Protein AF-A0A945I3C6-F1 (afdb_monomer_lite)

Sequence (78 aa):
AGMAAGFPAGAPNGHQLINNSSDDVVFLEVGNRTPEDVVKYPDMDLMLTKQPGNHQYTDRDGKPIGDKVAGAPGSDDK

pLDDT: mean 87.19, std 15.02, range [34.28, 98.0]

Structure (mmCIF, N/CA/C/O backbone):
data_AF-A0A945I3C6-F1
#
_entry.id   AF-A0A945I3C6-F1
#
loop_
_atom_site.group_PDB
_atom_site.id
_atom_site.type_symbol
_atom_site.label_atom_id
_atom_site.label_alt_id
_atom_site.label_comp_id
_atom_site.label_asym_id
_atom_site.label_entity_id
_atom_site.label_seq_id
_atom_site.pdbx_PDB_ins_code
_atom_site.Cartn_x
_atom_site.Cartn_y
_atom_site.Cartn_z
_atom_site.occupancy
_atom_site.B_iso_or_equiv
_atom_site.auth_seq_id
_atom_site.auth_comp_id
_atom_site.auth_asym_id
_atom_site.auth_atom_id
_atom_site.pdbx_PDB_model_num
ATOM 1 N N . ALA A 1 1 ? 5.305 5.554 -19.391 1.00 79.75 1 ALA A N 1
ATOM 2 C CA . ALA A 1 1 ? 5.336 6.462 -18.222 1.00 79.75 1 ALA A CA 1
ATOM 3 C C . ALA A 1 1 ? 4.197 7.475 -18.334 1.00 79.75 1 ALA A C 1
ATOM 5 O O . ALA A 1 1 ? 3.759 7.729 -19.449 1.00 79.75 1 ALA A O 1
ATOM 6 N N . GLY A 1 2 ? 3.708 8.021 -17.215 1.00 93.06 2 GLY A N 1
ATOM 7 C CA . GLY A 1 2 ? 2.644 9.041 -17.207 1.00 93.06 2 GLY A CA 1
ATOM 8 C C . GLY A 1 2 ? 1.215 8.519 -17.005 1.00 93.06 2 GLY A C 1
ATOM 9 O O . GLY A 1 2 ? 0.276 9.303 -17.070 1.00 93.06 2 GLY A O 1
ATOM 10 N N . MET A 1 3 ? 1.037 7.220 -16.748 1.00 96.81 3 MET A N 1
ATOM 11 C CA . MET A 1 3 ? -0.245 6.692 -16.268 1.00 96.81 3 MET A CA 1
ATOM 12 C C . MET A 1 3 ? -0.450 7.074 -14.799 1.00 96.81 3 MET A C 1
ATOM 14 O O . MET A 1 3 ? 0.519 7.187 -14.049 1.00 96.81 3 MET A O 1
ATOM 18 N N . ALA A 1 4 ? -1.708 7.232 -14.394 1.00 96.94 4 ALA A N 1
ATOM 19 C CA . ALA A 1 4 ? -2.098 7.495 -13.016 1.00 96.94 4 ALA A CA 1
ATOM 20 C C . ALA A 1 4 ? -3.250 6.568 -12.613 1.00 96.94 4 ALA A C 1
ATOM 22 O O . ALA A 1 4 ? -4.109 6.245 -13.434 1.00 96.94 4 ALA A O 1
ATOM 23 N N . ALA A 1 5 ? -3.265 6.167 -11.345 1.00 97.25 5 ALA A N 1
ATOM 24 C CA . ALA A 1 5 ? -4.345 5.415 -10.720 1.00 97.25 5 ALA A CA 1
ATOM 25 C C . ALA A 1 5 ? -4.719 6.091 -9.397 1.00 97.25 5 ALA A C 1
ATOM 27 O O . ALA A 1 5 ? -3.865 6.681 -8.737 1.00 97.25 5 ALA A O 1
ATOM 28 N N . GLY A 1 6 ? -5.998 6.029 -9.034 1.00 97.12 6 GLY A N 1
ATOM 29 C CA . GLY A 1 6 ? -6.515 6.588 -7.789 1.00 97.12 6 GLY A CA 1
ATOM 30 C C . GLY A 1 6 ? -7.308 5.544 -7.019 1.00 97.12 6 GLY A C 1
ATOM 31 O O . GLY A 1 6 ? -8.047 4.760 -7.616 1.00 97.12 6 GLY A O 1
ATOM 32 N N . PHE A 1 7 ? -7.173 5.569 -5.696 1.00 96.75 7 PHE A N 1
ATOM 33 C CA . PHE A 1 7 ? -7.812 4.619 -4.789 1.00 96.75 7 PHE A CA 1
ATOM 34 C C . PHE A 1 7 ? -8.618 5.394 -3.740 1.00 96.75 7 PHE A C 1
ATOM 36 O O . PHE A 1 7 ? -8.069 5.804 -2.717 1.00 96.75 7 PHE A O 1
ATOM 43 N N . PRO A 1 8 ? -9.907 5.680 -4.006 1.00 96.94 8 PRO A N 1
ATOM 44 C CA . PRO A 1 8 ? -10.754 6.390 -3.055 1.00 96.94 8 PRO A CA 1
ATOM 45 C C . PRO A 1 8 ? -10.857 5.631 -1.727 1.00 96.94 8 PRO A C 1
ATOM 47 O O . PRO A 1 8 ? -11.082 4.419 -1.717 1.00 96.94 8 PRO A O 1
ATOM 50 N N . ALA A 1 9 ? -10.737 6.347 -0.607 1.00 95.56 9 ALA A N 1
ATOM 51 C CA . ALA A 1 9 ? -10.872 5.763 0.725 1.00 95.56 9 ALA A CA 1
ATOM 52 C C . ALA A 1 9 ? -12.211 5.020 0.882 1.00 95.56 9 ALA A C 1
ATOM 54 O O . ALA A 1 9 ? -13.263 5.508 0.467 1.00 95.56 9 ALA A O 1
ATOM 55 N N . GLY A 1 10 ? -12.166 3.830 1.486 1.00 94.56 10 GLY A N 1
ATOM 56 C CA . GLY A 1 10 ? -13.343 2.993 1.735 1.00 94.56 10 GLY A CA 1
ATOM 57 C C . GLY A 1 10 ? -13.861 2.201 0.529 1.00 94.56 10 GLY A C 1
ATOM 58 O O . GLY A 1 10 ? -14.708 1.328 0.720 1.00 94.56 10 GLY A O 1
ATOM 59 N N . ALA A 1 11 ? -13.353 2.432 -0.689 1.00 97.12 11 ALA A N 1
ATOM 60 C CA . ALA A 1 11 ? -13.667 1.569 -1.825 1.00 97.12 11 ALA A CA 1
ATOM 61 C C . ALA A 1 11 ? -13.082 0.162 -1.574 1.00 97.12 11 ALA A C 1
ATOM 63 O O . ALA A 1 11 ? -11.876 0.046 -1.347 1.00 97.12 11 ALA A O 1
ATOM 64 N N . PRO A 1 12 ? -13.885 -0.919 -1.623 1.00 95.12 12 PRO A N 1
ATOM 65 C CA . PRO A 1 12 ? -13.429 -2.271 -1.297 1.00 95.12 12 PRO A CA 1
ATOM 66 C C . PRO A 1 12 ? -12.673 -2.914 -2.474 1.00 95.12 12 PRO A C 1
ATOM 68 O O . PRO A 1 12 ? -12.997 -4.015 -2.908 1.00 95.12 12 PRO A O 1
ATOM 71 N N . ASN A 1 13 ? -11.682 -2.205 -3.014 1.00 95.81 13 ASN A N 1
ATOM 72 C CA . ASN A 1 13 ? -10.845 -2.642 -4.123 1.00 95.81 13 ASN A CA 1
ATOM 73 C C . ASN A 1 13 ? -9.375 -2.625 -3.683 1.00 95.81 13 ASN A C 1
ATOM 75 O O . ASN A 1 13 ? -8.693 -1.597 -3.769 1.00 95.81 13 ASN A O 1
ATOM 79 N N . GLY A 1 14 ? -8.913 -3.762 -3.158 1.00 94.75 14 GLY A N 1
ATOM 80 C CA . GLY A 1 14 ? -7.506 -3.951 -2.814 1.00 94.75 14 GLY A CA 1
ATOM 81 C C . GLY A 1 14 ? -6.628 -3.817 -4.056 1.00 94.75 14 GLY A C 1
ATOM 82 O O . GLY A 1 14 ? -7.008 -4.246 -5.143 1.00 94.75 14 GLY A O 1
ATOM 83 N N . HIS A 1 15 ? -5.465 -3.195 -3.905 1.00 95.69 15 HIS A N 1
ATOM 84 C CA . HIS A 1 15 ? -4.573 -2.896 -5.017 1.00 95.69 15 HIS A CA 1
ATOM 85 C C . HIS A 1 15 ? -3.122 -3.163 -4.632 1.00 95.69 15 HIS A C 1
ATOM 87 O O . HIS A 1 15 ? -2.719 -2.982 -3.488 1.00 95.69 15 HIS A O 1
ATOM 93 N N . GLN A 1 16 ? -2.347 -3.597 -5.620 1.00 94.94 16 GLN A N 1
ATOM 94 C CA . GLN A 1 16 ? -0.912 -3.824 -5.521 1.00 94.94 16 GLN A CA 1
ATOM 95 C C . GLN A 1 16 ? -0.259 -3.464 -6.855 1.00 94.94 16 GLN A C 1
ATOM 97 O O . GLN A 1 16 ? -0.901 -3.545 -7.906 1.00 94.94 16 GLN A O 1
ATOM 102 N N . LEU A 1 17 ? 1.016 -3.083 -6.816 1.00 94.81 17 LEU A N 1
ATOM 103 C CA . LEU A 1 17 ? 1.827 -2.866 -8.008 1.00 94.81 17 LEU A CA 1
ATOM 104 C C . LEU A 1 17 ? 2.920 -3.934 -8.061 1.00 94.81 17 LEU A C 1
ATOM 106 O O . LEU A 1 17 ? 3.743 -4.025 -7.156 1.00 94.81 1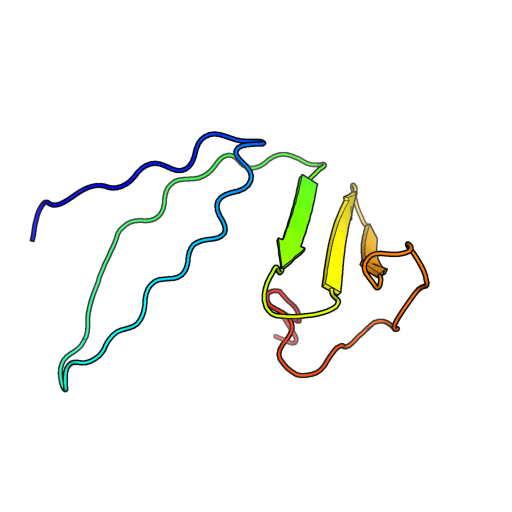7 LEU A O 1
ATOM 110 N N . ILE A 1 18 ? 2.929 -4.729 -9.131 1.00 95.69 18 ILE A N 1
ATOM 111 C CA . ILE A 1 18 ? 3.915 -5.791 -9.351 1.00 95.69 18 ILE A CA 1
ATOM 112 C C . ILE A 1 18 ? 4.801 -5.393 -10.532 1.00 95.69 18 ILE A C 1
ATOM 114 O O . ILE A 1 18 ? 4.300 -5.147 -11.632 1.00 95.69 18 ILE A O 1
ATOM 118 N N . ASN A 1 19 ? 6.117 -5.354 -10.318 1.00 96.75 19 ASN A N 1
ATOM 119 C CA . ASN A 1 19 ? 7.084 -5.210 -11.402 1.00 96.75 19 ASN A CA 1
ATOM 120 C C . ASN A 1 19 ? 7.385 -6.589 -12.012 1.00 96.75 19 ASN A C 1
ATOM 122 O O . ASN A 1 19 ? 8.107 -7.383 -11.420 1.00 96.75 19 ASN A O 1
ATOM 126 N N . ASN A 1 20 ? 6.833 -6.865 -13.196 1.00 97.50 20 ASN A N 1
ATOM 127 C CA . ASN A 1 20 ? 7.085 -8.100 -13.955 1.00 97.50 20 ASN A CA 1
ATOM 128 C C . ASN A 1 20 ? 8.214 -7.955 -14.996 1.00 97.50 20 ASN A C 1
ATOM 130 O O . ASN A 1 20 ? 8.337 -8.793 -15.889 1.00 97.50 20 ASN A O 1
ATOM 134 N N . SER A 1 21 ? 8.990 -6.870 -14.945 1.00 96.94 21 SER A N 1
ATOM 135 C CA . SER A 1 21 ? 10.105 -6.619 -15.865 1.00 96.94 21 SER A CA 1
ATOM 136 C C . SER A 1 21 ? 11.456 -6.967 -15.232 1.00 96.94 21 SER A C 1
ATOM 138 O O . SER A 1 21 ? 11.537 -7.261 -14.041 1.00 96.94 21 SER A O 1
ATOM 140 N N . SER A 1 22 ? 12.521 -6.946 -16.037 1.00 97.88 22 SER A N 1
ATOM 141 C CA . SER A 1 22 ? 13.905 -7.093 -15.566 1.00 97.88 22 SER A CA 1
ATOM 142 C C . SER A 1 22 ? 14.533 -5.785 -15.086 1.00 97.88 22 SER A C 1
ATOM 144 O O . SER A 1 22 ? 15.654 -5.809 -14.583 1.00 97.88 22 SER A O 1
ATOM 146 N N . ASP A 1 23 ? 13.840 -4.664 -15.279 1.00 98.00 23 ASP A N 1
ATOM 147 C CA . ASP A 1 23 ? 14.377 -3.326 -15.071 1.00 98.00 23 ASP A CA 1
ATOM 148 C C . ASP A 1 23 ? 13.692 -2.660 -13.872 1.00 98.00 23 ASP A C 1
ATOM 150 O O . ASP A 1 23 ? 12.580 -3.025 -13.471 1.00 98.00 23 ASP A O 1
ATOM 154 N N . ASP A 1 24 ? 14.339 -1.644 -13.306 1.00 96.94 24 ASP A N 1
ATOM 155 C CA . ASP A 1 24 ? 13.761 -0.867 -12.213 1.00 96.94 24 ASP A CA 1
ATOM 156 C C . ASP A 1 24 ? 12.540 -0.059 -12.678 1.00 96.94 24 ASP A C 1
ATOM 158 O O . ASP A 1 24 ? 12.538 0.587 -13.730 1.00 96.94 24 ASP A O 1
ATOM 162 N N . VAL A 1 25 ? 11.503 -0.040 -11.837 1.00 95.94 25 VAL A N 1
ATOM 163 C CA . VAL A 1 25 ? 10.288 0.755 -12.041 1.00 95.94 25 VAL A CA 1
ATOM 164 C C . VAL A 1 25 ? 10.162 1.778 -10.923 1.00 95.94 25 VAL A C 1
ATOM 166 O O . VAL A 1 25 ? 10.163 1.434 -9.744 1.00 95.94 25 VAL A O 1
ATOM 169 N N . VAL A 1 26 ? 9.996 3.044 -11.304 1.00 95.69 26 VAL A N 1
ATOM 170 C CA . VAL A 1 26 ? 9.786 4.159 -10.375 1.00 95.69 26 VAL A CA 1
ATOM 171 C C . VAL A 1 26 ? 8.381 4.718 -10.565 1.00 95.69 26 VAL A C 1
ATOM 173 O O . VAL A 1 26 ? 7.959 5.000 -11.689 1.00 95.69 26 VAL A O 1
ATOM 176 N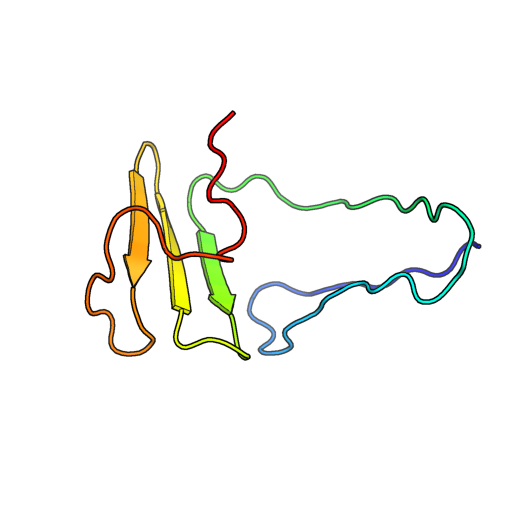 N . PHE A 1 27 ? 7.665 4.913 -9.459 1.00 95.44 27 PHE A N 1
ATOM 177 C CA . PHE A 1 27 ? 6.366 5.577 -9.425 1.00 95.44 27 PHE A CA 1
ATOM 178 C C . PHE A 1 27 ? 6.282 6.528 -8.227 1.00 95.44 27 PHE A C 1
ATOM 180 O O . PHE A 1 27 ? 7.039 6.407 -7.266 1.00 95.44 27 PHE A O 1
ATOM 187 N N . LEU A 1 28 ? 5.370 7.497 -8.307 1.00 96.12 28 LEU A N 1
ATOM 188 C CA . LEU A 1 28 ? 5.066 8.415 -7.216 1.00 96.12 28 LEU A CA 1
ATOM 189 C C . LEU A 1 28 ? 3.790 7.947 -6.513 1.00 96.12 28 LEU A C 1
ATOM 191 O O . LEU A 1 28 ? 2.736 7.883 -7.144 1.00 96.12 28 LEU A O 1
ATOM 195 N N . GLU A 1 29 ? 3.881 7.673 -5.214 1.00 95.50 29 GLU A N 1
ATOM 196 C CA . GLU A 1 29 ? 2.726 7.435 -4.349 1.00 95.50 29 GLU A CA 1
ATOM 197 C C . GLU A 1 29 ? 2.406 8.698 -3.543 1.00 95.50 29 GLU A C 1
ATOM 199 O O . GLU A 1 29 ? 3.283 9.294 -2.913 1.00 95.50 29 GLU A O 1
ATOM 204 N N . VAL A 1 30 ? 1.139 9.114 -3.561 1.00 96.31 30 VAL A N 1
ATOM 205 C CA . VAL A 1 30 ? 0.643 10.239 -2.762 1.00 96.31 30 VAL A CA 1
ATOM 206 C C . VAL A 1 30 ? -0.569 9.770 -1.971 1.00 96.31 30 VAL A C 1
ATOM 208 O O . VAL A 1 30 ? -1.578 9.382 -2.554 1.00 96.31 30 VAL A O 1
ATOM 211 N N . GLY A 1 31 ? -0.475 9.848 -0.646 1.00 94.25 31 GLY A N 1
ATOM 212 C CA . GLY A 1 31 ? -1.539 9.465 0.276 1.00 94.25 31 GLY A CA 1
ATOM 213 C C . GLY A 1 31 ? -1.638 10.421 1.463 1.00 94.25 31 GLY A C 1
ATOM 214 O O . GLY A 1 31 ? -0.677 11.112 1.820 1.00 94.25 31 GLY A O 1
ATOM 215 N N . ASN A 1 32 ? -2.817 10.465 2.080 1.00 92.94 32 ASN A N 1
ATOM 216 C CA . ASN A 1 32 ? -3.036 11.232 3.302 1.00 92.94 32 ASN A CA 1
ATOM 217 C C . ASN A 1 32 ? -2.283 10.597 4.480 1.00 92.94 32 ASN A C 1
ATOM 219 O O . ASN A 1 32 ? -2.171 9.380 4.580 1.00 92.94 32 ASN A O 1
ATOM 223 N N . ARG A 1 33 ? -1.811 11.425 5.419 1.00 88.88 33 ARG A N 1
ATOM 224 C CA . ARG A 1 33 ? -1.242 10.966 6.696 1.00 88.88 33 ARG A CA 1
ATOM 225 C C . ARG A 1 33 ? -2.250 11.177 7.819 1.00 88.88 33 ARG A C 1
ATOM 227 O O . ARG A 1 33 ? -2.156 12.156 8.555 1.00 88.88 33 ARG A O 1
ATOM 234 N N . THR A 1 34 ? -3.226 10.283 7.930 1.00 90.06 34 THR A N 1
ATOM 235 C CA . THR A 1 34 ? -4.183 10.302 9.043 1.00 90.06 34 THR A CA 1
ATOM 236 C C . THR A 1 34 ? -3.592 9.607 10.281 1.00 90.06 34 THR A C 1
ATOM 238 O O . THR A 1 34 ? -2.811 8.650 10.137 1.00 90.06 34 THR A O 1
ATOM 241 N N . PRO A 1 35 ? -3.887 10.095 11.504 1.00 88.69 35 PRO A N 1
ATOM 242 C CA . PRO A 1 35 ? -3.451 9.429 12.732 1.00 88.69 35 PRO A CA 1
ATOM 243 C C . PRO A 1 35 ? -4.089 8.045 12.887 1.00 88.69 35 PRO A C 1
ATOM 245 O O . PRO A 1 35 ? -3.405 7.110 13.300 1.00 88.69 35 PRO A O 1
ATOM 248 N N . GLU A 1 36 ? -5.353 7.911 12.486 1.00 94.31 36 GLU A N 1
ATOM 249 C CA . GLU A 1 36 ? -6.119 6.668 12.457 1.00 94.31 36 GLU A CA 1
ATOM 250 C C . GLU A 1 36 ? -6.279 6.134 11.028 1.00 94.31 36 GLU A C 1
ATOM 252 O O . GLU A 1 36 ? -6.471 6.909 10.085 1.00 94.31 36 GLU A O 1
ATOM 257 N N . ASP A 1 37 ? -6.219 4.810 10.868 1.00 93.38 37 ASP A N 1
ATOM 258 C CA . ASP A 1 37 ? -6.489 4.131 9.594 1.00 93.38 37 ASP A CA 1
ATOM 259 C C . ASP A 1 37 ? -6.904 2.663 9.808 1.00 93.38 37 ASP A C 1
ATOM 261 O O . ASP A 1 37 ? -6.596 2.066 10.845 1.00 93.38 37 ASP A O 1
ATOM 265 N N . VAL A 1 38 ? -7.589 2.075 8.825 1.00 94.12 38 VAL A N 1
ATOM 266 C CA . VAL A 1 38 ? -7.944 0.649 8.800 1.00 94.12 38 VAL A CA 1
ATOM 267 C C . VAL A 1 38 ? -7.595 0.061 7.438 1.00 94.12 38 VAL A C 1
ATOM 269 O O . VAL A 1 38 ? -8.210 0.397 6.425 1.00 94.12 38 VAL A O 1
ATOM 272 N N . VAL A 1 39 ? -6.667 -0.893 7.430 1.00 93.56 39 VAL A N 1
ATOM 273 C CA . VAL A 1 39 ? -6.229 -1.604 6.225 1.00 93.56 39 VAL A CA 1
ATOM 274 C C . VAL A 1 39 ? -6.761 -3.031 6.258 1.00 93.56 39 VAL A C 1
ATOM 276 O O . VAL A 1 39 ? -6.633 -3.735 7.259 1.00 93.56 39 VAL A O 1
ATOM 279 N N . LYS A 1 40 ? -7.363 -3.468 5.151 1.00 94.75 40 LYS A N 1
ATOM 280 C CA . LYS A 1 40 ? -7.816 -4.848 4.945 1.00 94.75 40 LYS A CA 1
ATOM 281 C C . LYS A 1 40 ? -6.972 -5.469 3.847 1.00 94.75 40 LYS A C 1
ATOM 283 O O . LYS A 1 40 ? -6.932 -4.930 2.743 1.00 94.75 40 LYS A O 1
ATOM 288 N N . TYR A 1 41 ? -6.353 -6.606 4.129 1.00 93.31 41 TYR A N 1
ATOM 289 C CA . TYR A 1 41 ? -5.582 -7.345 3.138 1.00 93.31 41 TYR A CA 1
ATOM 290 C C . TYR A 1 41 ? -6.482 -8.444 2.572 1.00 93.31 41 TYR A C 1
ATOM 292 O O . TYR A 1 41 ? -6.752 -9.408 3.271 1.00 93.31 41 TYR A O 1
ATOM 300 N N . PRO A 1 42 ? -7.033 -8.316 1.355 1.00 92.94 42 PRO A N 1
ATOM 301 C CA . PRO A 1 42 ? -8.044 -9.258 0.870 1.00 92.94 42 PRO A CA 1
ATOM 302 C C . PRO A 1 42 ? -7.489 -10.670 0.651 1.00 92.94 42 PRO A C 1
ATOM 304 O O . PRO A 1 42 ? -8.202 -11.637 0.909 1.00 92.94 42 PRO A O 1
ATOM 307 N N . ASP A 1 43 ? -6.218 -10.787 0.266 1.00 92.50 43 ASP A N 1
ATOM 308 C CA . ASP A 1 43 ? -5.568 -12.067 -0.043 1.00 92.50 43 ASP A CA 1
ATOM 309 C C . ASP A 1 43 ? -5.063 -12.810 1.207 1.00 92.50 43 ASP A C 1
ATOM 311 O O . ASP A 1 43 ? -4.634 -13.959 1.123 1.00 92.50 43 ASP A O 1
ATOM 315 N N . MET A 1 44 ? -5.135 -12.177 2.382 1.00 89.31 44 MET A N 1
ATOM 316 C CA . MET A 1 44 ? -4.717 -12.744 3.666 1.00 89.31 44 MET A CA 1
ATOM 317 C C . MET A 1 44 ? -5.834 -12.596 4.696 1.00 89.31 44 MET A C 1
ATOM 319 O O . MET A 1 44 ? -6.646 -11.683 4.620 1.00 89.31 44 MET A O 1
ATOM 323 N N . ASP A 1 45 ? -5.899 -13.471 5.694 1.00 91.00 45 ASP A N 1
ATOM 324 C CA . ASP A 1 45 ? -6.809 -13.263 6.824 1.00 91.00 45 ASP A CA 1
ATOM 325 C C . ASP A 1 45 ? -6.218 -12.241 7.803 1.00 91.00 45 ASP A C 1
ATOM 327 O O . ASP A 1 45 ? -5.769 -12.586 8.890 1.00 91.00 45 ASP A O 1
ATOM 331 N N . LEU A 1 46 ? -6.102 -10.991 7.338 1.00 92.06 46 LEU A N 1
ATOM 332 C CA . LEU A 1 46 ? -5.332 -9.937 7.987 1.00 92.06 46 LEU A CA 1
ATOM 333 C C . LEU A 1 46 ? -6.022 -8.575 7.860 1.00 92.06 46 LEU A C 1
ATOM 335 O O . LEU A 1 46 ? -6.394 -8.119 6.772 1.00 92.06 46 LEU A O 1
ATOM 339 N N . MET A 1 47 ? -6.100 -7.884 8.988 1.00 93.75 47 MET A N 1
ATOM 340 C CA . MET A 1 47 ? -6.463 -6.480 9.105 1.00 93.75 47 MET A CA 1
ATOM 341 C C . MET A 1 47 ? -5.422 -5.746 9.952 1.00 93.75 47 MET A C 1
ATOM 343 O O . MET A 1 47 ? -4.865 -6.313 10.889 1.00 93.75 47 MET A O 1
ATOM 347 N N . LEU A 1 48 ? -5.178 -4.477 9.631 1.00 91.88 48 LEU A N 1
ATOM 348 C CA . LEU A 1 48 ? -4.402 -3.547 10.450 1.00 91.88 48 LEU A CA 1
ATOM 349 C C . LEU A 1 48 ? -5.319 -2.407 10.884 1.00 91.88 48 LEU A C 1
ATOM 351 O O . LEU A 1 48 ? -5.910 -1.731 10.044 1.00 91.88 48 LEU A O 1
ATOM 355 N N . THR A 1 49 ? -5.397 -2.168 12.189 1.00 93.19 49 THR A N 1
ATOM 356 C CA . THR A 1 49 ? -5.989 -0.952 12.753 1.00 93.19 49 THR A CA 1
ATOM 357 C C . THR A 1 49 ? -4.878 -0.079 13.313 1.00 93.19 49 THR A C 1
ATOM 359 O O . THR A 1 49 ? -4.162 -0.476 14.236 1.00 93.19 49 THR A O 1
ATOM 362 N N . LYS A 1 50 ? -4.734 1.118 12.749 1.00 91.06 50 LYS A N 1
ATOM 363 C CA . LYS A 1 50 ? -3.776 2.131 13.180 1.00 91.06 50 LYS A CA 1
ATOM 364 C C . LYS A 1 50 ? -4.463 3.138 14.095 1.00 91.06 50 LYS A C 1
ATOM 366 O O . LYS A 1 50 ? -5.515 3.678 13.758 1.00 91.06 50 LYS A O 1
ATOM 371 N N . GLN A 1 51 ? -3.829 3.415 15.226 1.00 90.44 51 GLN A N 1
ATOM 372 C CA . GLN A 1 51 ? -4.190 4.469 16.168 1.00 90.44 51 GLN A CA 1
ATOM 373 C C . GLN A 1 51 ? -2.918 5.207 16.624 1.00 90.44 51 GLN A C 1
ATOM 375 O O . GLN A 1 51 ? -1.806 4.686 16.480 1.00 90.44 51 GLN A O 1
ATOM 380 N N . PRO A 1 52 ? -3.032 6.414 17.204 1.00 88.75 52 PRO A N 1
ATOM 381 C CA . PRO A 1 52 ? -1.881 7.115 17.762 1.00 88.75 52 PRO A CA 1
ATOM 382 C C . PRO A 1 52 ? -1.121 6.254 18.783 1.00 88.75 52 PRO A C 1
ATOM 384 O O . PRO A 1 52 ? -1.654 5.884 19.826 1.00 88.75 52 PRO A O 1
ATOM 387 N N . GLY A 1 53 ? 0.138 5.929 18.476 1.00 84.81 53 GLY A N 1
ATOM 388 C CA . GLY A 1 53 ? 1.007 5.135 19.350 1.00 84.81 53 GLY A CA 1
ATOM 389 C C . GLY A 1 53 ? 0.683 3.639 19.424 1.00 84.81 53 GLY A C 1
ATOM 390 O O . GLY A 1 53 ? 1.313 2.946 20.219 1.00 84.81 53 GLY A O 1
ATOM 391 N N . ASN A 1 54 ? -0.259 3.129 18.621 1.00 83.88 54 ASN A N 1
ATOM 392 C CA . ASN A 1 54 ? -0.640 1.717 18.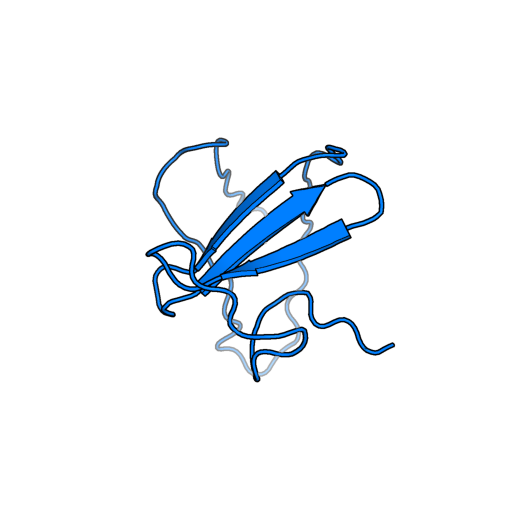639 1.00 83.88 54 ASN A CA 1
ATOM 393 C C . ASN A 1 54 ? -1.043 1.206 17.246 1.00 83.88 54 ASN A C 1
ATOM 395 O O . ASN A 1 54 ? -1.865 1.813 16.562 1.00 83.88 54 ASN A O 1
ATOM 399 N N . HIS A 1 55 ? -0.510 0.051 16.859 1.00 86.31 55 HIS A N 1
ATOM 400 C CA . HIS A 1 55 ? -0.898 -0.675 15.652 1.00 86.31 55 HIS A CA 1
ATOM 401 C C . HIS A 1 55 ? -1.341 -2.074 16.063 1.00 86.31 55 HIS A C 1
ATOM 403 O O . HIS A 1 55 ? -0.609 -2.771 16.760 1.00 86.31 55 HIS A O 1
ATOM 409 N N . GLN A 1 56 ? -2.536 -2.477 15.642 1.00 90.44 56 GLN A N 1
ATOM 410 C CA . GLN A 1 56 ? -3.089 -3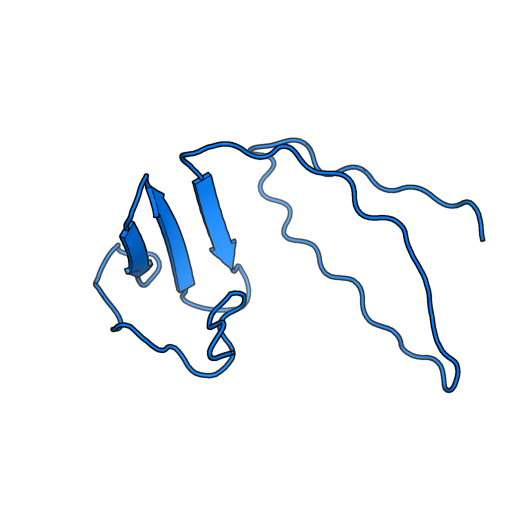.788 15.969 1.00 90.44 56 GLN A CA 1
ATOM 411 C C . GLN A 1 56 ? -3.322 -4.586 14.695 1.00 90.44 56 GLN A C 1
ATOM 413 O O . GLN A 1 56 ? -4.041 -4.132 13.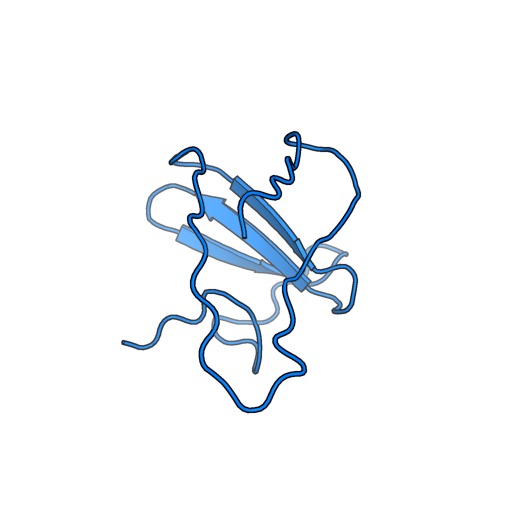803 1.00 90.44 56 GLN A O 1
ATOM 418 N N . TYR A 1 57 ? -2.742 -5.783 14.645 1.00 91.31 57 TYR A N 1
ATOM 419 C CA . TYR A 1 57 ? -3.024 -6.774 13.618 1.00 91.31 57 TYR A CA 1
ATOM 420 C C . TYR A 1 57 ? -4.058 -7.773 14.128 1.00 91.31 57 TYR A C 1
ATOM 422 O O . TYR A 1 57 ? -3.913 -8.339 15.219 1.00 91.31 57 TYR A O 1
ATOM 430 N N . THR A 1 58 ? -5.089 -8.013 13.327 1.00 93.75 58 THR A N 1
ATOM 431 C CA . THR A 1 58 ? -6.122 -9.012 13.612 1.00 93.75 58 THR A CA 1
ATOM 432 C C . THR A 1 58 ? -6.382 -9.879 12.392 1.00 93.75 58 THR A C 1
ATOM 434 O O . THR A 1 58 ? -6.049 -9.489 11.272 1.00 93.75 58 THR A O 1
ATOM 437 N N . ASP A 1 59 ? -7.018 -11.029 12.590 1.00 93.50 59 ASP A N 1
ATOM 438 C CA . ASP A 1 59 ? -7.745 -11.680 11.500 1.00 93.50 59 ASP A CA 1
ATOM 439 C C . ASP A 1 59 ? -9.013 -10.882 11.128 1.00 93.50 59 ASP A C 1
ATOM 441 O O . ASP A 1 59 ? -9.297 -9.823 11.712 1.00 93.50 59 ASP A O 1
ATOM 445 N N . ARG A 1 60 ? -9.773 -11.346 10.127 1.00 93.12 60 ARG A N 1
ATOM 446 C CA . ARG A 1 60 ? -10.997 -10.654 9.680 1.00 93.12 60 ARG A CA 1
ATOM 447 C C . ARG A 1 60 ? -12.132 -10.683 10.709 1.00 93.12 60 ARG A C 1
ATOM 449 O O . ARG A 1 60 ? -13.033 -9.849 10.614 1.00 93.12 60 ARG A O 1
ATOM 456 N N . ASP A 1 61 ? -12.067 -11.584 11.687 1.00 94.25 61 ASP A N 1
ATOM 457 C CA . ASP A 1 61 ? -13.020 -11.677 12.798 1.00 94.25 61 ASP A CA 1
ATOM 458 C C . ASP A 1 61 ? -12.606 -10.802 13.999 1.00 94.25 61 ASP A C 1
ATOM 460 O O . ASP A 1 61 ? -13.342 -10.686 14.982 1.00 94.25 61 ASP A O 1
ATOM 464 N N . GLY A 1 62 ? -11.446 -10.139 13.921 1.00 92.75 62 GLY A N 1
ATOM 465 C CA . GLY A 1 62 ? -10.940 -9.233 14.951 1.00 92.75 62 GLY A CA 1
ATOM 466 C C . GLY A 1 62 ? -10.106 -9.919 16.034 1.00 92.75 62 GLY A C 1
ATOM 467 O O . GLY A 1 62 ? -9.753 -9.279 17.029 1.00 92.75 62 GLY A O 1
ATOM 468 N N . LYS A 1 63 ? -9.758 -11.200 15.874 1.00 94.50 63 LYS A N 1
ATOM 469 C CA . LYS A 1 63 ? -8.877 -11.894 16.814 1.00 94.50 63 LYS A CA 1
ATOM 470 C C . LYS A 1 63 ? -7.441 -11.388 16.638 1.00 94.50 63 LYS A C 1
ATOM 472 O O . LYS A 1 63 ? -6.935 -11.387 15.516 1.00 94.50 63 LYS A O 1
ATOM 477 N N . PRO A 1 64 ? -6.742 -11.015 17.722 1.00 92.56 64 PRO A N 1
ATOM 478 C CA . PRO A 1 64 ? -5.332 -10.656 17.644 1.00 92.56 64 PRO A CA 1
ATOM 479 C C . PRO A 1 64 ? -4.485 -11.825 17.131 1.00 92.56 64 PRO A C 1
ATOM 481 O O . PRO A 1 64 ? -4.599 -12.949 17.629 1.00 92.56 64 PRO A O 1
ATOM 484 N N . ILE A 1 65 ? -3.605 -11.545 16.174 1.00 87.06 65 ILE A N 1
ATOM 485 C CA . ILE A 1 65 ? -2.695 -12.533 15.561 1.00 87.06 65 ILE A CA 1
ATOM 486 C C . ILE A 1 65 ? -1.218 -12.295 15.924 1.00 87.06 65 ILE A C 1
ATOM 488 O O . ILE A 1 65 ? -0.333 -12.981 15.420 1.00 87.06 65 ILE A O 1
ATOM 492 N N . GLY A 1 66 ? -0.968 -11.387 16.876 1.00 74.38 66 GLY A N 1
ATOM 493 C CA . GLY A 1 66 ? 0.353 -11.059 17.418 1.00 74.38 66 GLY A CA 1
ATOM 494 C C . GLY A 1 66 ? 1.054 -9.908 16.690 1.00 74.38 66 GLY A C 1
ATOM 495 O O . GLY A 1 66 ? 0.586 -9.421 15.665 1.00 74.38 66 GLY A O 1
ATOM 496 N N . ASP A 1 67 ? 2.194 -9.476 17.235 1.00 65.88 67 ASP A N 1
ATOM 497 C CA . ASP A 1 67 ? 2.907 -8.266 16.787 1.00 65.88 67 ASP A CA 1
ATOM 498 C C . ASP A 1 67 ? 3.641 -8.442 15.446 1.00 65.88 67 ASP A C 1
ATOM 500 O O . ASP A 1 67 ? 4.085 -7.467 14.842 1.00 65.88 67 ASP A O 1
ATOM 504 N N . LYS A 1 68 ? 3.794 -9.689 14.979 1.00 57.62 68 LYS A N 1
ATOM 505 C CA . LYS A 1 68 ? 4.495 -10.030 13.736 1.00 57.62 68 LYS A CA 1
ATOM 506 C C . LYS A 1 68 ? 3.743 -11.116 12.983 1.00 57.62 68 LYS A C 1
ATOM 508 O O . LYS A 1 68 ? 3.787 -12.288 13.350 1.00 57.62 68 LYS A O 1
ATOM 513 N N . VAL A 1 69 ? 3.102 -10.725 11.891 1.00 64.25 69 VAL A N 1
ATOM 514 C CA . VAL A 1 69 ? 2.572 -11.656 10.894 1.00 64.25 69 VAL A CA 1
ATOM 515 C C . VAL A 1 69 ? 3.590 -11.711 9.763 1.00 64.25 69 VAL A C 1
ATOM 517 O O . VAL A 1 69 ? 3.885 -10.692 9.141 1.00 64.25 69 VAL A O 1
ATOM 520 N N . ALA A 1 70 ? 4.181 -12.882 9.524 1.00 61.09 70 ALA A N 1
ATOM 521 C CA . ALA A 1 70 ? 5.176 -13.045 8.469 1.00 61.09 70 ALA A CA 1
ATOM 522 C C . ALA A 1 70 ? 4.573 -12.652 7.107 1.00 61.09 70 ALA A C 1
ATOM 524 O O . ALA A 1 70 ? 3.572 -13.227 6.687 1.00 61.09 70 ALA A O 1
ATOM 525 N N . GLY A 1 71 ? 5.176 -11.666 6.437 1.00 61.12 71 GLY A N 1
ATO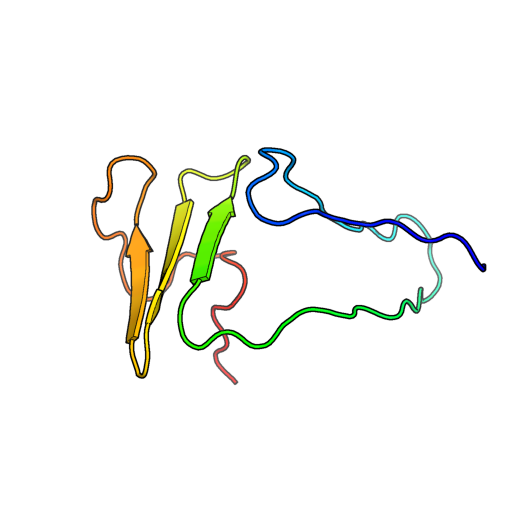M 526 C CA . GLY A 1 71 ? 4.690 -11.141 5.157 1.00 61.12 71 GLY A CA 1
ATOM 527 C C . GLY A 1 71 ? 3.612 -10.054 5.257 1.00 61.12 71 GLY A C 1
ATOM 528 O O . GLY A 1 71 ? 3.138 -9.598 4.218 1.00 61.12 71 GLY A O 1
ATOM 529 N N . ALA A 1 72 ? 3.234 -9.606 6.461 1.00 64.31 72 ALA A N 1
ATOM 530 C CA . ALA A 1 72 ? 2.336 -8.465 6.613 1.00 64.31 72 ALA A CA 1
ATOM 531 C C . ALA A 1 72 ? 3.029 -7.141 6.238 1.00 64.31 72 ALA A C 1
ATOM 533 O O . ALA A 1 72 ? 4.116 -6.850 6.743 1.00 64.31 72 ALA A O 1
ATOM 534 N N . PRO A 1 73 ? 2.400 -6.302 5.397 1.00 60.34 73 PRO A N 1
ATOM 535 C CA . PRO A 1 73 ? 2.915 -4.972 5.085 1.00 60.34 73 PRO A CA 1
ATOM 536 C C . PRO A 1 73 ? 2.944 -4.080 6.333 1.00 60.34 73 PRO A C 1
ATOM 538 O O . PRO A 1 73 ? 1.985 -4.059 7.104 1.00 60.34 73 PRO A O 1
ATOM 541 N N . GLY A 1 74 ? 4.036 -3.336 6.528 1.00 56.44 74 GLY A N 1
ATOM 542 C CA . GLY A 1 74 ? 4.212 -2.451 7.686 1.00 56.44 74 GLY A CA 1
ATOM 543 C C . GLY A 1 74 ? 4.766 -3.132 8.941 1.00 56.44 74 GLY A C 1
ATOM 544 O O . GLY A 1 74 ? 4.786 -2.513 10.006 1.00 56.44 74 GLY A O 1
ATOM 545 N N . SER A 1 75 ? 5.258 -4.373 8.844 1.00 52.97 75 SER A N 1
ATOM 546 C CA . SER A 1 75 ? 6.081 -5.000 9.885 1.00 52.97 75 SER A CA 1
ATOM 547 C C . SER A 1 75 ? 7.495 -4.404 9.931 1.00 52.97 75 SER A C 1
ATOM 549 O O . SER A 1 75 ? 8.456 -5.167 9.978 1.00 52.97 75 SER A O 1
ATOM 551 N N . ASP A 1 76 ? 7.632 -3.077 9.864 1.00 41.12 76 ASP A N 1
ATOM 552 C CA . ASP A 1 76 ? 8.913 -2.366 9.862 1.00 41.12 76 ASP A CA 1
ATOM 553 C C . ASP A 1 76 ? 9.680 -2.633 11.179 1.00 41.12 76 ASP A C 1
ATOM 555 O O . ASP A 1 76 ? 9.737 -1.796 12.081 1.00 41.12 76 ASP A O 1
ATOM 559 N N . ASP A 1 77 ? 10.307 -3.808 11.284 1.00 34.28 77 ASP A N 1
ATOM 560 C CA . ASP A 1 77 ? 11.681 -3.914 11.741 1.00 34.28 77 ASP A CA 1
ATOM 561 C C . ASP A 1 77 ? 12.483 -3.040 10.766 1.00 34.28 77 ASP A C 1
ATOM 563 O O . ASP A 1 77 ? 12.694 -3.390 9.602 1.00 34.28 77 ASP A O 1
ATOM 567 N N . LYS A 1 78 ? 12.867 -1.856 11.241 1.00 36.31 78 LYS A N 1
ATOM 568 C CA . LYS A 1 78 ? 14.120 -1.269 10.781 1.00 36.31 78 LYS A CA 1
ATOM 569 C C . LYS A 1 78 ? 15.284 -2.148 11.212 1.00 36.31 78 LYS A C 1
ATOM 571 O O . LYS A 1 78 ? 15.241 -2.630 12.366 1.00 36.31 78 LYS A O 1
#

Secondary structure (DSSP, 8-state):
--------TT-S--------SSS-----------SSEEEEETTTTEEEEEETTEEEEE-TT--B--S--TT-TT----

Radius of gyration: 14.72 Å; chains: 1; bounding box: 28×24×38 Å

Foldseek 3Di:
DPDDDDDDPPDPDDDDDDDPDPDDDDDDDDDDDDQWDWDDDPVDQWIWTGHNVDIFIDGPVRHGPDLDDDPDPPNDPD